Protein AF-A0A2V6GQB6-F1 (afdb_monomer_lite)

Foldseek 3Di:
DVVVVVVVVVVVVVVVVVLVVLLVLLVVLVVVVVVLCLAPPDDDPDPPPDDDYDDDDDDPDPVVVVVSVVVLVVSVVSLVPRDCPPPDPVSVVSSVVSVVVSVVD

Secondary structure (DSSP, 8-state):
-HHHHHHHHHHHHHHHHHHHHHHHHHHHHHHHHHHHHHHHSPP-S-STT------SPPP--HHHHHHHHHHHHHHHHHHHT---TT--HHHHHHHHHHHHHHTT-

Radius of gyration: 19.62 Å; chains: 1; bounding box: 37×39×62 Å

Structure (mmCIF, N/CA/C/O backbone):
data_AF-A0A2V6GQB6-F1
#
_entry.id   AF-A0A2V6GQB6-F1
#
loop_
_atom_site.group_PDB
_atom_site.id
_atom_site.type_symbol
_atom_site.label_atom_id
_atom_site.label_alt_id
_atom_site.label_comp_id
_atom_site.label_asym_id
_atom_site.label_entity_id
_atom_site.label_seq_id
_atom_site.pdbx_PDB_ins_code
_atom_site.Cartn_x
_atom_site.Cartn_y
_atom_site.Cartn_z
_atom_site.occupancy
_atom_site.B_iso_or_equiv
_atom_site.auth_seq_id
_atom_site.auth_comp_id
_atom_site.auth_asym_id
_atom_site.auth_atom_id
_atom_site.pdbx_PDB_model_num
ATOM 1 N N . MET A 1 1 ? -17.476 -19.151 41.483 1.00 58.88 1 MET A N 1
ATOM 2 C CA . MET A 1 1 ? -16.902 -17.791 41.320 1.00 58.88 1 MET A CA 1
ATOM 3 C C . MET A 1 1 ? 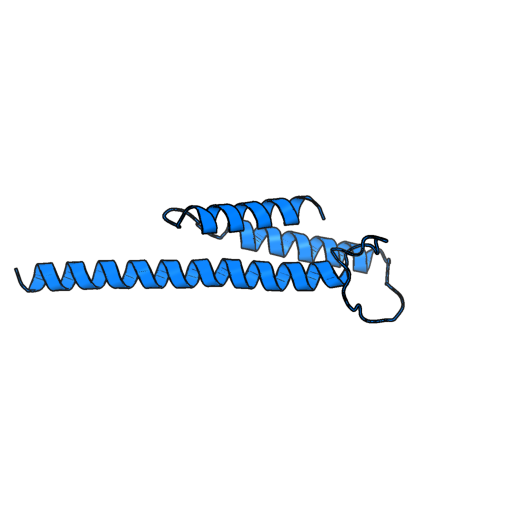-15.459 -17.793 40.813 1.00 58.88 1 MET A C 1
ATOM 5 O O . MET A 1 1 ? -15.219 -17.156 39.802 1.00 58.88 1 MET A O 1
ATOM 9 N N . LYS A 1 2 ? -14.514 -18.529 41.424 1.00 54.00 2 LYS A N 1
ATOM 10 C CA . LYS A 1 2 ? -13.095 -18.541 40.990 1.00 54.00 2 LYS A CA 1
ATOM 11 C C . LYS A 1 2 ? -12.865 -19.067 39.559 1.00 54.00 2 LYS A C 1
ATOM 13 O O . LYS A 1 2 ? -12.108 -18.467 38.811 1.00 54.00 2 LYS A O 1
ATOM 18 N N . VAL A 1 3 ? -13.572 -20.130 39.161 1.00 59.75 3 VAL A N 1
ATOM 19 C CA . VAL A 1 3 ? -13.471 -20.716 37.807 1.00 59.75 3 VAL A CA 1
ATOM 20 C C . VAL A 1 3 ? -14.067 -19.789 36.740 1.00 59.75 3 VAL A C 1
ATOM 22 O O . VAL A 1 3 ? -13.469 -19.601 35.691 1.00 59.75 3 VAL A O 1
ATOM 25 N N . LEU A 1 4 ? -15.198 -19.138 37.039 1.00 60.34 4 LEU A N 1
ATOM 26 C CA . LEU A 1 4 ? -15.828 -18.170 36.132 1.00 60.34 4 LEU A CA 1
ATOM 27 C C . LEU A 1 4 ? -14.934 -16.941 35.896 1.00 60.34 4 LEU A C 1
ATOM 29 O O . LEU A 1 4 ? -14.802 -16.489 34.765 1.00 60.34 4 LEU A O 1
ATOM 33 N N . GLY A 1 5 ? -14.289 -16.432 36.953 1.00 56.75 5 GLY A N 1
ATOM 34 C CA . GLY A 1 5 ? -13.348 -15.313 36.849 1.00 56.75 5 GLY A CA 1
ATOM 35 C C . GLY A 1 5 ? -12.086 -15.662 36.057 1.00 56.75 5 GLY A C 1
ATOM 36 O O . GLY A 1 5 ? -11.634 -14.852 35.256 1.00 56.75 5 GLY A O 1
ATOM 37 N N . ALA A 1 6 ? -11.556 -16.880 36.217 1.00 60.62 6 ALA A N 1
ATOM 38 C CA . ALA A 1 6 ? -10.402 -17.351 35.449 1.00 60.62 6 ALA A CA 1
ATOM 39 C C . ALA A 1 6 ? -10.723 -17.522 33.952 1.00 60.62 6 ALA A C 1
ATOM 41 O O . ALA A 1 6 ? -9.932 -17.114 33.108 1.00 60.62 6 ALA A O 1
ATOM 42 N N . VAL A 1 7 ? -11.900 -18.060 33.616 1.00 63.53 7 VAL A N 1
ATOM 43 C CA . VAL A 1 7 ? -12.352 -18.201 32.219 1.00 63.53 7 VAL A CA 1
ATOM 44 C C . VAL A 1 7 ? -12.567 -16.833 31.565 1.00 63.53 7 VAL A C 1
ATOM 46 O O . VAL A 1 7 ? -12.126 -16.621 30.439 1.00 63.53 7 VAL A O 1
ATOM 49 N N . LEU A 1 8 ? -13.172 -15.879 32.280 1.00 65.31 8 LEU A N 1
ATOM 50 C CA . LEU A 1 8 ? -13.374 -14.520 31.771 1.00 65.31 8 LEU A CA 1
ATOM 51 C C . LEU A 1 8 ? -12.037 -13.800 31.508 1.00 65.31 8 LEU A C 1
ATOM 53 O O . LEU A 1 8 ? -11.896 -13.121 30.496 1.00 65.31 8 LEU A O 1
ATOM 57 N N . PHE A 1 9 ? -11.037 -13.994 32.373 1.00 65.94 9 PHE A N 1
ATOM 58 C CA . PHE A 1 9 ? -9.708 -13.393 32.222 1.00 65.94 9 PHE A CA 1
ATOM 59 C C . PHE A 1 9 ? -8.936 -13.953 31.013 1.00 65.94 9 PHE A C 1
ATOM 61 O O . PHE A 1 9 ? -8.298 -13.199 30.281 1.00 65.94 9 PHE A O 1
ATOM 68 N N . VAL A 1 10 ? -9.041 -15.262 30.753 1.00 65.94 10 VAL A N 1
ATOM 69 C CA . VAL A 1 10 ? -8.412 -15.912 29.586 1.00 65.94 10 VAL A CA 1
ATOM 70 C C . VAL A 1 10 ? -9.023 -15.423 28.267 1.00 65.94 10 VAL A C 1
ATOM 72 O O . VAL A 1 10 ? -8.293 -15.203 27.302 1.00 65.94 10 VAL A O 1
ATOM 75 N N . ILE A 1 11 ? -10.341 -15.200 28.222 1.00 68.62 11 ILE A N 1
ATOM 76 C CA . ILE A 1 11 ? -11.031 -14.706 27.018 1.00 68.62 11 ILE A CA 1
ATOM 77 C C . ILE A 1 11 ? -10.596 -13.273 26.673 1.00 68.62 11 ILE A C 1
ATOM 79 O O . ILE A 1 11 ? -10.350 -12.975 25.505 1.00 68.62 11 ILE A O 1
ATOM 83 N N . VAL A 1 12 ? -10.452 -12.397 27.674 1.00 65.25 12 VAL A N 1
ATOM 84 C CA . VAL A 1 12 ? -10.008 -11.008 27.460 1.00 65.25 12 VAL A CA 1
ATOM 85 C C . VAL A 1 12 ? -8.561 -10.959 26.958 1.00 65.25 1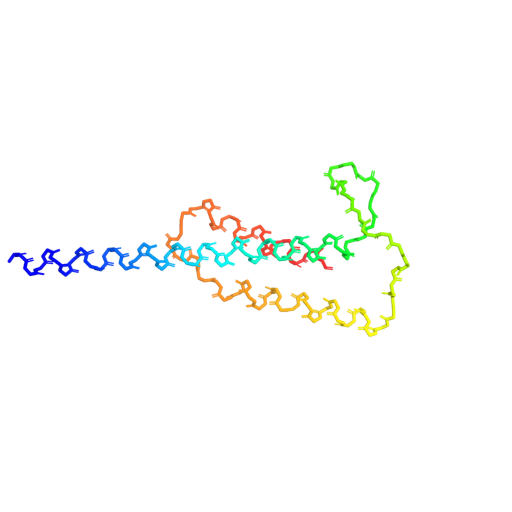2 VAL A C 1
ATOM 87 O O . VAL A 1 12 ? -8.288 -10.291 2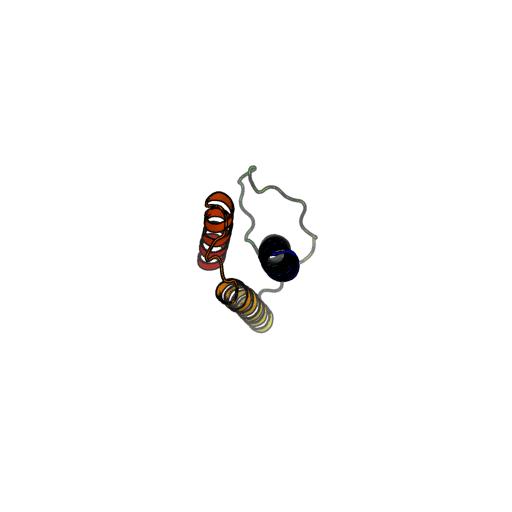5.964 1.00 65.25 12 VAL A O 1
ATOM 90 N N . ALA A 1 13 ? -7.651 -11.726 27.567 1.00 58.75 13 ALA A N 1
ATOM 91 C CA . ALA A 1 13 ? -6.248 -11.765 27.148 1.00 58.75 13 ALA A CA 1
ATOM 92 C C . ALA A 1 13 ? -6.071 -12.277 25.703 1.00 58.75 13 ALA A C 1
ATOM 94 O O . ALA A 1 13 ? -5.270 -11.735 24.942 1.00 58.75 13 ALA A O 1
ATOM 95 N N . ALA A 1 14 ? -6.853 -13.281 25.288 1.00 60.69 14 ALA A N 1
ATOM 96 C CA . ALA A 1 14 ? -6.826 -13.779 23.913 1.00 60.69 14 ALA A CA 1
ATOM 97 C C . ALA A 1 14 ? -7.304 -12.721 22.896 1.00 60.69 14 ALA A C 1
ATOM 99 O O . ALA A 1 14 ? -6.720 -12.589 21.818 1.00 60.69 14 ALA A O 1
ATOM 100 N N . GLY A 1 15 ? -8.319 -11.925 23.250 1.00 62.94 15 GLY A N 1
ATOM 101 C CA . GLY A 1 15 ? -8.839 -10.847 22.403 1.00 62.94 15 GLY A CA 1
ATOM 102 C C . GLY A 1 15 ? -7.831 -9.725 22.126 1.00 62.94 15 GLY A C 1
ATOM 103 O O . GLY A 1 15 ? -7.806 -9.191 21.014 1.00 62.94 15 GLY A O 1
ATOM 104 N N . GLU A 1 16 ? -6.965 -9.401 23.091 1.00 64.25 16 GLU A N 1
ATOM 105 C CA . GLU A 1 16 ? -5.915 -8.388 22.906 1.00 64.25 16 GLU A CA 1
ATOM 106 C C . GLU A 1 16 ? -4.773 -8.885 22.009 1.00 64.25 16 GLU A C 1
ATOM 108 O O . GLU A 1 16 ? -4.293 -8.145 21.150 1.00 64.25 16 GLU A O 1
ATOM 113 N N . THR A 1 17 ? -4.380 -10.159 22.132 1.00 68.50 17 THR A N 1
ATOM 114 C CA . THR A 1 17 ? -3.323 -10.743 21.281 1.00 68.50 17 THR A CA 1
ATOM 115 C C . THR A 1 17 ? -3.717 -10.809 19.803 1.00 68.50 17 THR A C 1
ATOM 117 O O . THR A 1 17 ? -2.902 -10.510 18.931 1.00 68.50 17 THR A O 1
ATOM 120 N N . LEU A 1 18 ? -4.984 -11.126 19.509 1.00 65.38 18 LEU A N 1
ATOM 121 C CA . LEU A 1 18 ? -5.518 -11.130 18.144 1.00 65.38 18 LEU A CA 1
ATOM 122 C C . LEU A 1 18 ? -5.542 -9.722 17.537 1.00 65.38 18 LEU A C 1
ATOM 124 O O . LEU A 1 18 ? -5.171 -9.558 16.375 1.00 65.38 18 LEU A O 1
ATOM 128 N N . HIS A 1 19 ? -5.923 -8.709 18.322 1.00 64.12 19 HIS A N 1
ATOM 129 C CA . HIS A 1 19 ? -5.877 -7.311 17.886 1.00 64.12 19 HIS A CA 1
ATOM 130 C C . HIS A 1 19 ? -4.452 -6.867 17.557 1.00 64.12 19 HIS A C 1
ATOM 132 O O . HIS A 1 19 ? -4.221 -6.334 16.472 1.00 64.12 19 HIS A O 1
ATOM 138 N N . ALA A 1 20 ? -3.494 -7.130 18.450 1.00 64.12 20 ALA A N 1
ATOM 139 C CA . ALA A 1 20 ? -2.095 -6.773 18.236 1.00 64.12 20 ALA A CA 1
ATOM 140 C C . ALA A 1 20 ? -1.542 -7.396 16.940 1.00 64.12 20 ALA A C 1
ATOM 142 O O . ALA A 1 20 ? -0.981 -6.688 16.101 1.00 64.12 20 ALA A O 1
ATOM 143 N N . GLN A 1 21 ? -1.801 -8.687 16.715 1.00 70.94 21 GLN A N 1
ATOM 144 C CA . GLN A 1 21 ? -1.329 -9.410 15.533 1.00 70.94 21 GLN A CA 1
ATOM 145 C C . GLN A 1 21 ? -1.952 -8.900 14.222 1.00 70.94 21 GLN A C 1
ATOM 147 O O . GLN A 1 21 ? -1.283 -8.841 13.189 1.00 70.94 21 GLN A O 1
ATOM 152 N N . GLN A 1 22 ? -3.227 -8.499 14.234 1.00 69.75 22 GLN A N 1
ATOM 153 C CA . GLN A 1 22 ? -3.854 -7.920 13.043 1.00 69.75 22 GLN A CA 1
ATOM 154 C C . GLN A 1 22 ? -3.387 -6.476 12.795 1.00 69.75 22 GLN A C 1
ATOM 156 O O . GLN A 1 22 ? -3.185 -6.099 11.640 1.00 69.75 22 GLN A O 1
ATOM 161 N N . THR A 1 23 ? -3.122 -5.682 13.836 1.00 74.00 23 THR A N 1
ATOM 162 C CA . THR A 1 23 ? -2.519 -4.349 13.656 1.00 74.00 23 THR A CA 1
ATOM 163 C C . THR A 1 23 ? -1.091 -4.426 13.110 1.00 74.00 23 THR A C 1
ATOM 165 O O . THR A 1 23 ? -0.753 -3.672 12.198 1.00 74.00 23 THR A O 1
ATOM 168 N N . GLU A 1 24 ? -0.295 -5.403 13.554 1.00 78.50 24 GLU A N 1
ATOM 169 C CA . GLU A 1 24 ? 1.035 -5.686 12.998 1.00 78.50 24 GLU A CA 1
ATOM 170 C C . GLU A 1 24 ? 0.951 -6.076 11.512 1.00 78.50 24 GLU A C 1
ATOM 172 O O . GLU A 1 24 ? 1.800 -5.691 10.704 1.00 78.50 24 GLU A O 1
ATOM 177 N N . SER A 1 25 ? -0.122 -6.770 11.114 1.00 87.94 25 SER A N 1
ATOM 178 C CA . SER A 1 25 ? -0.354 -7.132 9.714 1.00 87.94 25 SER A CA 1
ATOM 179 C C . SER A 1 25 ? -0.583 -5.914 8.805 1.00 87.94 25 SER A C 1
ATOM 181 O O . SER A 1 25 ? -0.059 -5.895 7.685 1.00 87.94 25 SER A O 1
ATOM 183 N N . LEU A 1 26 ? -1.295 -4.881 9.283 1.00 95.00 26 LEU A N 1
ATOM 184 C CA . LEU A 1 26 ? -1.481 -3.632 8.538 1.00 95.00 26 LEU A CA 1
ATOM 185 C C . LEU A 1 26 ? -0.178 -2.837 8.464 1.00 95.00 26 LEU A C 1
ATOM 187 O O . LEU A 1 26 ? 0.188 -2.391 7.378 1.00 95.00 26 LEU A O 1
ATOM 191 N N . ASP A 1 27 ? 0.530 -2.689 9.583 1.00 94.44 27 ASP A N 1
ATOM 192 C CA . ASP A 1 27 ? 1.766 -1.904 9.640 1.00 94.44 27 ASP A CA 1
ATOM 193 C C . ASP A 1 27 ? 2.843 -2.519 8.727 1.00 94.44 27 ASP A C 1
ATOM 195 O O . ASP A 1 27 ? 3.487 -1.813 7.942 1.00 94.44 27 ASP A O 1
ATOM 199 N N . LYS A 1 28 ? 2.964 -3.855 8.718 1.00 95.81 28 LYS A N 1
ATOM 200 C CA . LYS A 1 28 ? 3.840 -4.562 7.776 1.00 95.81 28 LYS A CA 1
ATOM 201 C C . LYS A 1 28 ? 3.406 -4.353 6.323 1.00 95.81 28 LYS A C 1
ATOM 203 O O . LYS A 1 28 ? 4.246 -4.086 5.466 1.00 95.81 28 LYS A O 1
ATOM 208 N N . LEU A 1 29 ? 2.113 -4.492 6.021 1.00 97.19 29 LEU A N 1
ATOM 209 C CA . LEU A 1 29 ? 1.594 -4.284 4.667 1.00 97.19 29 LEU A CA 1
ATOM 210 C C . LEU A 1 29 ? 1.859 -2.856 4.173 1.00 97.19 29 LEU A C 1
ATOM 212 O O . LEU A 1 29 ? 2.301 -2.685 3.039 1.00 97.19 29 LEU A O 1
ATOM 216 N N . ALA A 1 30 ? 1.648 -1.853 5.023 1.00 97.06 30 ALA A N 1
ATOM 217 C CA . ALA A 1 30 ? 1.952 -0.464 4.718 1.00 97.06 30 ALA A CA 1
ATOM 218 C C . ALA A 1 30 ? 3.448 -0.271 4.423 1.00 97.06 30 ALA A C 1
ATOM 220 O O . ALA A 1 30 ? 3.795 0.314 3.397 1.00 97.06 30 ALA A O 1
ATOM 221 N N . GLY A 1 31 ? 4.336 -0.802 5.269 1.00 95.94 31 GLY A N 1
ATOM 222 C CA . GLY A 1 31 ? 5.787 -0.714 5.070 1.00 95.94 31 GLY A CA 1
ATOM 223 C C . GLY A 1 31 ? 6.259 -1.369 3.767 1.00 95.94 31 GLY A C 1
ATOM 224 O O . GLY A 1 31 ? 7.021 -0.766 3.002 1.00 95.94 31 GLY A O 1
ATOM 225 N N . ASP A 1 32 ? 5.759 -2.573 3.476 1.00 96.75 32 ASP A N 1
ATOM 226 C CA . ASP A 1 32 ? 6.042 -3.282 2.226 1.00 96.75 32 ASP A CA 1
ATOM 227 C C . ASP A 1 32 ? 5.542 -2.464 1.011 1.00 96.75 32 ASP A C 1
ATOM 229 O O . ASP A 1 32 ? 6.278 -2.273 0.040 1.00 96.75 32 ASP A O 1
ATOM 233 N N . PHE A 1 33 ? 4.312 -1.933 1.076 1.00 96.25 33 PHE A N 1
ATOM 234 C CA . PHE A 1 33 ? 3.703 -1.143 0.002 1.00 96.25 33 PHE A CA 1
ATOM 235 C C . PHE A 1 33 ? 4.461 0.157 -0.271 1.00 96.25 33 PHE A C 1
ATOM 237 O O . PHE A 1 33 ? 4.734 0.474 -1.427 1.00 96.25 33 PHE A O 1
ATOM 244 N N . TRP A 1 34 ? 4.833 0.918 0.761 1.00 92.31 34 TRP A N 1
ATOM 245 C CA . TRP A 1 34 ? 5.563 2.174 0.571 1.00 92.31 34 TRP A CA 1
ATOM 246 C C . TRP A 1 34 ? 6.975 1.939 0.031 1.00 92.31 34 TRP A C 1
ATOM 248 O O . TRP A 1 34 ? 7.430 2.691 -0.832 1.00 92.31 34 TRP A O 1
ATOM 258 N N . THR A 1 35 ? 7.627 0.850 0.447 1.00 91.62 35 THR A N 1
ATOM 259 C CA . THR A 1 35 ? 8.918 0.414 -0.109 1.00 91.62 35 THR A CA 1
ATOM 260 C C . THR A 1 35 ? 8.793 0.044 -1.589 1.00 91.62 35 THR A C 1
ATOM 262 O O . THR A 1 35 ? 9.618 0.438 -2.417 1.00 91.62 35 THR A O 1
ATOM 265 N N . TRP A 1 36 ? 7.737 -0.686 -1.948 1.00 92.62 36 TRP A N 1
ATOM 266 C CA . TRP A 1 36 ? 7.420 -1.016 -3.335 1.00 92.62 36 TRP A CA 1
ATOM 267 C C . TRP A 1 36 ? 7.117 0.244 -4.162 1.00 92.62 36 TRP A C 1
ATOM 269 O O . TRP A 1 36 ? 7.711 0.463 -5.221 1.00 92.62 36 TRP A O 1
ATOM 279 N N . ARG A 1 37 ? 6.271 1.140 -3.645 1.00 90.31 37 ARG A N 1
ATOM 280 C CA . ARG A 1 37 ? 5.882 2.388 -4.313 1.00 90.31 37 ARG A CA 1
ATOM 281 C C . ARG A 1 37 ? 7.081 3.303 -4.536 1.00 90.31 37 ARG A C 1
ATOM 283 O O . ARG A 1 37 ? 7.192 3.889 -5.608 1.00 90.31 37 ARG A O 1
ATOM 290 N N . ALA A 1 38 ? 8.007 3.391 -3.586 1.00 87.12 38 ALA A N 1
ATOM 291 C CA . ALA A 1 38 ? 9.248 4.152 -3.725 1.00 87.12 38 ALA A CA 1
ATOM 292 C C . ALA A 1 38 ? 10.086 3.732 -4.945 1.00 87.12 38 ALA A C 1
ATOM 294 O O . ALA A 1 38 ? 10.701 4.569 -5.611 1.00 87.12 38 ALA A O 1
ATOM 295 N N . ARG A 1 39 ? 10.079 2.435 -5.278 1.00 85.69 39 ARG A N 1
ATOM 296 C CA . ARG A 1 39 ? 10.800 1.891 -6.435 1.00 85.69 39 ARG A CA 1
ATOM 297 C C . ARG A 1 39 ? 10.142 2.267 -7.762 1.00 85.69 39 ARG A C 1
ATOM 299 O O . ARG A 1 39 ? 10.844 2.558 -8.729 1.00 85.69 39 ARG A O 1
ATOM 306 N N . TYR A 1 40 ? 8.811 2.256 -7.819 1.00 84.44 40 TYR A N 1
ATOM 307 C CA . TYR A 1 40 ? 8.071 2.327 -9.085 1.00 84.44 40 TYR A CA 1
ATOM 308 C C . TYR A 1 40 ? 7.352 3.653 -9.347 1.00 84.44 40 TYR A C 1
ATOM 310 O O . TYR A 1 40 ? 7.031 3.946 -10.503 1.00 84.44 40 TYR A O 1
ATOM 318 N N . ALA A 1 41 ? 7.136 4.485 -8.326 1.00 83.62 41 ALA A N 1
ATOM 319 C CA . ALA A 1 41 ? 6.477 5.775 -8.484 1.00 83.62 41 ALA A CA 1
ATOM 320 C C . ALA A 1 41 ? 7.223 6.643 -9.513 1.00 83.62 41 ALA A C 1
ATOM 322 O O . ALA A 1 41 ? 8.458 6.711 -9.461 1.00 83.62 41 ALA A O 1
ATOM 323 N N . PRO A 1 42 ? 6.510 7.316 -10.434 1.00 78.62 42 PRO A N 1
ATOM 324 C CA . PRO A 1 42 ? 7.105 8.305 -11.323 1.00 78.62 42 PRO A CA 1
ATOM 325 C C . PRO A 1 42 ? 7.894 9.366 -10.551 1.00 78.62 42 PRO A C 1
ATOM 327 O O . PRO A 1 42 ? 7.574 9.684 -9.403 1.00 78.62 42 PRO A O 1
ATOM 330 N N . PHE A 1 43 ? 8.925 9.916 -11.190 1.00 76.38 43 PHE A N 1
ATOM 331 C CA . PHE A 1 43 ? 9.596 11.098 -10.667 1.00 76.38 43 PHE A CA 1
ATOM 332 C C . PHE A 1 43 ? 8.627 12.280 -10.746 1.00 76.38 43 PHE A C 1
ATOM 334 O O . PHE A 1 43 ? 8.001 12.496 -11.784 1.00 76.38 43 PHE A O 1
ATOM 341 N N . ASN A 1 44 ? 8.503 13.031 -9.657 1.00 76.56 44 ASN A N 1
ATOM 342 C CA . ASN A 1 44 ? 7.827 14.320 -9.635 1.00 76.56 44 ASN A CA 1
ATOM 343 C C . ASN A 1 44 ? 8.824 15.393 -9.168 1.00 76.56 44 ASN A C 1
ATOM 345 O O . ASN A 1 44 ? 9.849 15.079 -8.568 1.00 76.56 44 ASN A O 1
ATOM 349 N N . GLY A 1 45 ? 8.553 16.650 -9.516 1.00 79.38 45 GLY A N 1
ATOM 350 C CA . GLY A 1 45 ? 9.361 17.797 -9.085 1.00 79.38 45 GLY A CA 1
ATOM 351 C C . GLY A 1 45 ? 8.941 18.361 -7.727 1.00 79.38 45 GLY A C 1
ATOM 352 O O . GLY A 1 45 ? 9.365 19.457 -7.387 1.00 79.38 45 GLY A O 1
ATOM 353 N N . ASP A 1 46 ? 8.064 17.658 -7.007 1.00 82.62 46 ASP A N 1
ATOM 354 C CA . ASP A 1 46 ? 7.625 18.043 -5.670 1.00 82.62 46 ASP A CA 1
ATOM 355 C C . ASP A 1 46 ? 8.698 17.641 -4.651 1.00 82.62 46 ASP A C 1
ATOM 357 O O . ASP A 1 46 ? 9.290 16.561 -4.731 1.00 82.62 46 ASP A O 1
ATOM 361 N N . ASP A 1 47 ? 8.936 18.514 -3.684 1.00 77.62 47 ASP A N 1
ATOM 362 C CA . ASP A 1 47 ? 9.920 18.314 -2.629 1.00 77.62 47 ASP A CA 1
ATOM 363 C C . ASP A 1 47 ? 9.349 17.493 -1.465 1.00 77.62 47 ASP A C 1
ATOM 365 O O . ASP A 1 47 ? 10.111 16.854 -0.740 1.00 77.62 47 ASP A O 1
ATOM 369 N N . VAL A 1 48 ? 8.020 17.451 -1.306 1.00 79.62 48 VAL A N 1
ATOM 370 C CA . VAL A 1 48 ? 7.349 16.715 -0.223 1.00 79.62 48 VAL A CA 1
ATOM 371 C C . VAL A 1 48 ? 7.634 15.202 -0.264 1.00 79.62 48 VAL A C 1
ATOM 373 O O . VAL A 1 48 ? 7.961 14.641 0.781 1.00 79.62 48 VAL A O 1
ATOM 376 N N . PRO A 1 49 ? 7.573 14.505 -1.416 1.00 78.31 49 PRO A N 1
ATOM 377 C CA . PRO A 1 49 ? 7.902 13.082 -1.505 1.00 78.31 49 PRO A CA 1
ATOM 378 C C . PRO A 1 49 ? 9.371 12.821 -1.886 1.00 78.31 49 PRO A C 1
ATOM 380 O O . PRO A 1 49 ? 9.687 11.736 -2.390 1.00 78.31 49 PRO A O 1
ATOM 383 N N . ARG A 1 50 ? 10.276 13.799 -1.718 1.00 79.94 50 ARG A N 1
ATOM 384 C CA . ARG A 1 50 ? 11.683 13.638 -2.106 1.00 79.94 50 ARG A CA 1
ATOM 385 C C . ARG A 1 50 ? 12.329 12.525 -1.277 1.00 79.94 50 ARG A C 1
ATOM 387 O O . ARG A 1 50 ? 12.343 12.561 -0.052 1.00 79.94 50 ARG A O 1
ATOM 394 N N . MET A 1 51 ? 12.899 11.544 -1.968 1.00 82.44 51 MET A N 1
ATOM 395 C CA . MET A 1 51 ? 13.612 10.423 -1.362 1.00 82.44 51 MET A CA 1
ATOM 396 C C . MET A 1 51 ? 14.775 9.980 -2.243 1.00 82.44 51 MET A C 1
ATOM 398 O O . MET A 1 51 ? 14.717 10.129 -3.468 1.00 82.44 51 MET A O 1
ATOM 402 N N . GLU A 1 52 ? 15.810 9.405 -1.632 1.00 80.25 52 GLU A N 1
ATOM 403 C CA . GLU A 1 52 ? 16.882 8.753 -2.381 1.00 80.25 52 GLU A CA 1
ATOM 404 C C . GLU A 1 52 ? 16.326 7.558 -3.154 1.00 80.25 52 GLU A C 1
ATOM 406 O O . GLU A 1 52 ? 15.572 6.736 -2.626 1.00 80.25 52 GLU A O 1
ATOM 411 N N . ARG A 1 53 ? 16.684 7.471 -4.435 1.00 75.69 53 ARG A N 1
ATOM 412 C CA . ARG A 1 53 ? 16.264 6.384 -5.317 1.00 75.69 53 ARG A CA 1
ATOM 413 C C . ARG A 1 53 ? 17.499 5.690 -5.875 1.00 75.69 53 ARG A C 1
ATOM 415 O O . ARG A 1 53 ? 18.458 6.378 -6.228 1.00 75.69 53 ARG A O 1
ATOM 422 N N . PRO A 1 54 ? 17.486 4.350 -5.980 1.00 73.56 54 PRO A N 1
ATOM 423 C CA . PRO A 1 54 ? 18.579 3.636 -6.616 1.00 73.56 54 PRO A CA 1
ATOM 424 C C . PRO A 1 54 ? 18.741 4.136 -8.056 1.00 73.56 54 PRO A C 1
ATOM 426 O O . PRO A 1 54 ? 17.759 4.293 -8.785 1.00 73.56 54 PRO A O 1
ATOM 429 N N . GLY A 1 55 ? 19.984 4.422 -8.442 1.00 76.56 55 GLY A N 1
ATOM 430 C CA . GLY A 1 55 ? 20.315 4.822 -9.807 1.00 76.56 55 GLY A CA 1
ATOM 431 C C . GLY A 1 55 ? 20.124 3.683 -10.815 1.00 76.56 55 GLY A C 1
ATOM 432 O O . GLY A 1 55 ? 19.801 2.551 -10.461 1.00 76.56 55 GLY A O 1
ATOM 433 N N . GLY A 1 56 ? 20.371 3.983 -12.090 1.00 83.31 56 GLY A N 1
ATOM 434 C CA . GLY A 1 56 ? 20.279 3.020 -13.190 1.00 83.31 56 GLY A CA 1
ATOM 435 C C . GLY A 1 56 ? 19.083 3.254 -14.111 1.00 83.31 56 GLY A C 1
ATOM 436 O O . GLY A 1 56 ? 18.278 4.166 -13.909 1.00 83.31 56 GLY A O 1
ATOM 437 N N . MET A 1 57 ? 18.992 2.441 -15.168 1.00 83.25 57 MET A N 1
ATOM 438 C CA . MET A 1 57 ? 17.920 2.568 -16.150 1.00 83.25 57 MET A CA 1
ATOM 439 C C . MET A 1 57 ? 16.687 1.770 -15.734 1.00 83.25 57 MET A C 1
ATOM 441 O O . MET A 1 57 ? 16.7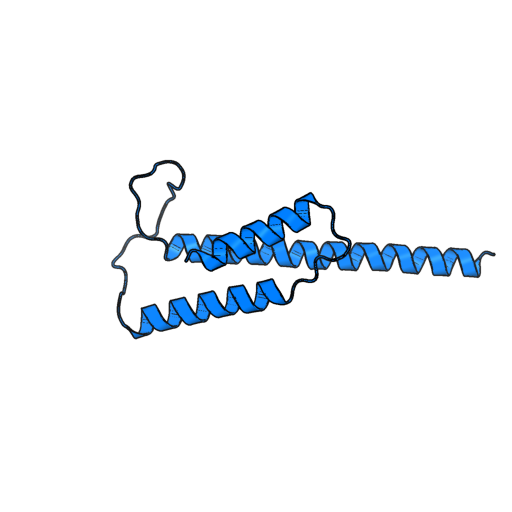71 0.577 -15.449 1.00 83.25 57 MET A O 1
ATOM 445 N N . ARG A 1 58 ? 15.524 2.426 -15.733 1.00 83.88 58 ARG A N 1
ATOM 446 C CA . ARG A 1 58 ? 14.245 1.758 -15.495 1.00 83.88 58 ARG A CA 1
ATOM 447 C C . ARG A 1 58 ? 13.846 0.917 -16.706 1.00 83.88 58 ARG A C 1
ATOM 449 O O . ARG A 1 58 ? 13.796 1.422 -17.825 1.00 83.88 58 ARG A O 1
ATOM 456 N N . ASP A 1 59 ? 13.536 -0.348 -16.453 1.00 87.56 59 ASP A N 1
ATOM 457 C CA . ASP A 1 59 ? 13.029 -1.281 -17.454 1.00 87.56 59 ASP A CA 1
ATOM 458 C C . ASP A 1 59 ? 11.507 -1.123 -17.599 1.00 87.56 59 ASP A C 1
ATOM 460 O O . ASP A 1 59 ? 10.745 -1.343 -16.655 1.00 87.56 59 ASP A O 1
ATOM 464 N N . TRP A 1 60 ? 11.087 -0.710 -18.794 1.00 88.25 60 TRP A N 1
ATOM 465 C CA . 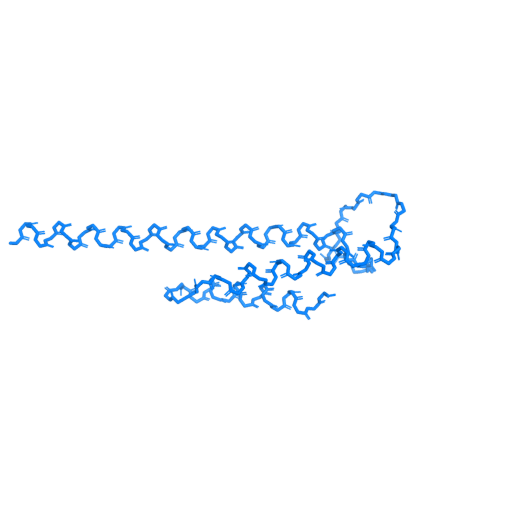TRP A 1 60 ? 9.691 -0.496 -19.185 1.00 88.25 60 TRP A CA 1
ATOM 466 C C . TRP A 1 60 ? 9.173 -1.575 -20.140 1.00 88.25 60 TRP A C 1
ATOM 468 O O . TRP A 1 60 ? 8.169 -1.377 -20.826 1.00 88.25 60 TRP A O 1
ATOM 478 N N . SER A 1 61 ? 9.859 -2.714 -20.227 1.00 94.75 61 SER A N 1
ATOM 479 C CA . SER A 1 61 ? 9.371 -3.854 -20.992 1.00 94.75 61 SER A CA 1
ATOM 480 C C . SER A 1 61 ? 7.997 -4.299 -20.489 1.00 94.75 61 SER A C 1
ATOM 482 O O . SER A 1 61 ? 7.651 -4.163 -19.311 1.00 94.75 61 SER A O 1
ATOM 484 N N . ARG A 1 62 ? 7.207 -4.889 -21.392 1.00 96.19 62 ARG A N 1
ATOM 485 C CA . ARG A 1 62 ? 5.890 -5.447 -21.060 1.00 96.19 62 ARG A CA 1
ATOM 486 C C . ARG A 1 62 ? 5.963 -6.400 -19.865 1.00 96.19 62 ARG A C 1
ATOM 488 O O . ARG A 1 62 ? 5.159 -6.276 -18.953 1.00 96.19 62 ARG A O 1
ATOM 495 N N . ALA A 1 63 ? 6.973 -7.271 -19.839 1.00 96.44 63 ALA A N 1
ATOM 496 C CA . ALA A 1 63 ? 7.183 -8.218 -18.749 1.00 96.44 63 ALA A CA 1
ATOM 497 C C . ALA A 1 63 ? 7.353 -7.522 -17.388 1.00 96.44 63 ALA A C 1
ATOM 499 O O . ALA A 1 63 ? 6.761 -7.952 -16.402 1.00 96.44 63 ALA A O 1
ATOM 500 N N . LYS A 1 64 ? 8.114 -6.420 -17.316 1.00 93.19 64 LYS A N 1
ATOM 501 C CA . LYS A 1 64 ? 8.243 -5.655 -16.067 1.00 93.19 64 LYS A CA 1
ATOM 502 C C . LYS A 1 64 ? 6.956 -4.954 -15.668 1.00 93.19 64 LYS A C 1
ATOM 504 O O . LYS A 1 64 ? 6.594 -4.996 -14.498 1.00 93.19 64 LYS A O 1
ATOM 509 N N . ILE A 1 65 ? 6.242 -4.366 -16.624 1.00 92.62 65 ILE A N 1
ATOM 510 C CA . ILE A 1 65 ? 4.946 -3.733 -16.353 1.00 92.62 65 ILE A CA 1
ATOM 511 C C . ILE A 1 65 ? 3.943 -4.759 -15.808 1.00 92.62 65 ILE A C 1
ATOM 513 O O . ILE A 1 65 ? 3.252 -4.479 -14.829 1.00 92.62 65 ILE A O 1
ATOM 517 N N . ASP A 1 66 ? 3.883 -5.949 -16.404 1.00 96.06 66 ASP A N 1
ATOM 518 C CA . ASP A 1 66 ? 2.983 -7.014 -15.960 1.00 96.06 66 ASP A CA 1
ATOM 519 C C . ASP A 1 66 ? 3.366 -7.532 -14.564 1.00 96.06 66 ASP A C 1
ATOM 521 O O . ASP A 1 66 ? 2.484 -7.727 -13.726 1.00 96.06 66 ASP A O 1
ATOM 525 N N . ASN A 1 67 ? 4.663 -7.631 -14.254 1.00 94.75 67 ASN A N 1
ATOM 526 C CA . ASN A 1 67 ? 5.119 -7.939 -12.897 1.00 94.75 67 ASN A CA 1
ATOM 527 C C . ASN A 1 67 ? 4.668 -6.877 -11.885 1.00 94.75 67 ASN A C 1
ATOM 529 O O . ASN A 1 67 ? 4.141 -7.238 -10.838 1.00 94.75 67 ASN A O 1
ATOM 533 N N . HIS A 1 68 ? 4.799 -5.581 -12.195 1.00 92.19 68 HIS A N 1
ATOM 534 C CA . HIS A 1 68 ? 4.358 -4.522 -11.275 1.00 92.19 68 HIS A CA 1
ATOM 535 C C . HIS A 1 68 ? 2.850 -4.605 -10.995 1.00 92.19 68 HIS A C 1
ATOM 537 O O . HIS A 1 68 ? 2.421 -4.408 -9.861 1.00 92.19 68 HIS A O 1
ATOM 543 N N . ARG A 1 69 ? 2.038 -4.927 -12.011 1.00 94.38 69 ARG A N 1
ATOM 544 C CA . ARG A 1 69 ? 0.588 -5.130 -11.842 1.00 94.38 69 ARG A CA 1
ATOM 545 C C . ARG A 1 69 ? 0.281 -6.336 -10.962 1.00 94.38 69 ARG A C 1
ATOM 547 O O . ARG A 1 69 ? -0.616 -6.261 -10.128 1.00 94.38 69 ARG A O 1
ATOM 554 N N . SER A 1 70 ? 1.025 -7.429 -11.133 1.00 96.81 70 SER A N 1
ATOM 555 C CA . SER A 1 70 ? 0.886 -8.616 -10.288 1.00 96.81 70 SER A CA 1
ATOM 556 C C . SER A 1 70 ? 1.251 -8.320 -8.831 1.00 96.81 70 SER A C 1
ATOM 558 O O . SER A 1 70 ? 0.527 -8.734 -7.930 1.00 96.81 70 SER A O 1
ATOM 560 N N . GLU A 1 71 ? 2.339 -7.584 -8.595 1.00 96.56 71 GLU A N 1
ATOM 561 C CA . GLU A 1 71 ? 2.751 -7.147 -7.254 1.00 96.56 71 GLU A CA 1
ATOM 562 C C . GLU A 1 71 ? 1.675 -6.248 -6.612 1.00 96.56 71 GLU A C 1
ATOM 564 O O . GLU A 1 71 ? 1.299 -6.460 -5.460 1.00 96.56 71 GLU A O 1
ATOM 569 N N . LEU A 1 72 ? 1.109 -5.292 -7.363 1.00 96.31 72 LEU A N 1
ATOM 570 C CA . LEU A 1 72 ? 0.015 -4.437 -6.882 1.00 96.31 72 LEU A CA 1
ATOM 571 C C . LEU A 1 72 ? -1.230 -5.252 -6.491 1.00 96.31 72 LEU A C 1
ATOM 573 O O . LEU A 1 72 ? -1.792 -5.041 -5.415 1.00 96.31 72 LEU A O 1
ATOM 577 N N . ALA A 1 73 ? -1.624 -6.224 -7.317 1.00 97.56 73 ALA A N 1
ATOM 578 C CA . ALA A 1 73 ? -2.754 -7.107 -7.027 1.00 97.56 73 ALA A CA 1
ATOM 579 C C . ALA A 1 73 ? -2.536 -7.951 -5.755 1.00 97.56 73 ALA A C 1
ATOM 581 O O . ALA A 1 73 ? -3.485 -8.234 -5.016 1.00 97.56 73 ALA A O 1
ATOM 582 N N . GLU A 1 74 ? -1.291 -8.334 -5.456 1.00 97.88 74 GLU A N 1
ATOM 583 C CA . GLU A 1 74 ? -0.951 -9.018 -4.207 1.00 97.88 74 GLU A CA 1
ATOM 584 C C . GLU A 1 74 ? -1.187 -8.116 -2.987 1.00 97.88 74 GLU A C 1
ATOM 586 O O . GLU A 1 74 ? -1.791 -8.558 -2.003 1.00 97.88 74 GLU A O 1
ATOM 591 N N . PHE A 1 75 ? -0.777 -6.844 -3.052 1.00 98.00 75 PHE A N 1
ATOM 592 C CA . PHE A 1 75 ? -1.044 -5.885 -1.977 1.00 98.00 75 PHE A CA 1
ATOM 593 C C . PHE A 1 75 ? -2.540 -5.694 -1.738 1.00 98.00 75 PHE A C 1
ATOM 595 O O . PHE A 1 75 ? -2.981 -5.736 -0.589 1.00 98.00 75 PHE A O 1
ATOM 602 N N . GLU A 1 76 ? -3.335 -5.551 -2.801 1.00 97.88 76 GLU A N 1
ATOM 603 C CA . GLU A 1 76 ? -4.793 -5.453 -2.681 1.00 97.88 76 GLU A CA 1
ATOM 604 C C . GLU A 1 76 ? -5.402 -6.703 -2.035 1.00 97.88 76 GLU A C 1
ATOM 606 O O . GLU A 1 76 ? -6.258 -6.598 -1.154 1.00 97.88 76 GLU A O 1
ATOM 611 N N . SER A 1 77 ? -4.941 -7.892 -2.433 1.00 97.81 77 SER A N 1
ATOM 612 C CA . SER A 1 77 ? -5.390 -9.166 -1.864 1.00 97.81 77 SER A CA 1
ATOM 613 C C . SER A 1 77 ? -5.073 -9.271 -0.373 1.00 97.81 77 SER A C 1
ATOM 615 O O . SER A 1 77 ? -5.922 -9.690 0.415 1.00 97.81 77 SER A O 1
ATOM 617 N N . ARG A 1 78 ? -3.866 -8.865 0.039 1.00 97.00 78 ARG A N 1
ATOM 618 C CA . ARG A 1 78 ? -3.466 -8.833 1.452 1.00 97.00 78 ARG A CA 1
ATOM 619 C C . ARG A 1 78 ? -4.288 -7.814 2.244 1.00 97.00 78 ARG A C 1
ATOM 621 O O . ARG A 1 78 ? -4.780 -8.159 3.312 1.00 97.00 78 ARG A O 1
ATOM 628 N N . TRP A 1 79 ? -4.490 -6.606 1.712 1.00 97.44 79 TRP A N 1
ATOM 629 C CA . TRP A 1 79 ? -5.277 -5.548 2.356 1.00 97.44 79 TRP A CA 1
ATOM 630 C C . TRP A 1 79 ? -6.735 -5.974 2.586 1.00 97.44 79 TRP A C 1
ATOM 632 O O . TRP A 1 79 ? -7.250 -5.834 3.692 1.00 97.44 79 TRP A O 1
ATOM 642 N N . ARG A 1 80 ? -7.390 -6.594 1.594 1.00 96.50 80 ARG A N 1
ATOM 643 C CA . ARG A 1 80 ? -8.789 -7.060 1.711 1.00 96.50 80 ARG A CA 1
ATOM 644 C C . ARG A 1 80 ? -9.008 -8.156 2.759 1.00 96.50 80 ARG A C 1
ATOM 646 O O . ARG A 1 80 ? -10.145 -8.365 3.166 1.00 96.50 80 ARG A O 1
ATOM 653 N N . LYS A 1 81 ? -7.958 -8.878 3.159 1.00 95.12 81 LYS A N 1
ATOM 654 C CA . LYS A 1 81 ? -8.036 -9.958 4.159 1.00 95.12 81 LYS A CA 1
ATOM 655 C C . LYS A 1 81 ? -7.954 -9.459 5.601 1.00 95.12 81 LYS A C 1
ATOM 657 O O . LYS A 1 81 ? -8.190 -10.251 6.508 1.00 95.12 81 LYS A O 1
ATOM 662 N N . ILE A 1 82 ? -7.583 -8.198 5.816 1.00 94.06 82 ILE A N 1
ATOM 663 C CA . ILE A 1 82 ? -7.485 -7.625 7.158 1.00 94.06 82 ILE A CA 1
ATOM 664 C C . ILE A 1 82 ? -8.901 -7.318 7.645 1.00 94.06 82 ILE A C 1
ATOM 666 O O . ILE A 1 82 ? -9.610 -6.516 7.038 1.00 94.06 82 ILE A O 1
ATOM 670 N N . ASP A 1 83 ? -9.296 -7.959 8.742 1.00 92.50 83 ASP A N 1
ATOM 671 C CA . ASP A 1 83 ? -10.500 -7.597 9.479 1.00 92.50 83 ASP A CA 1
ATOM 672 C C . ASP A 1 83 ? -10.176 -6.427 10.414 1.00 92.50 83 ASP A C 1
ATOM 674 O O . ASP A 1 83 ? -9.233 -6.492 11.199 1.00 92.50 83 ASP A O 1
ATOM 678 N N . ILE A 1 84 ? -10.934 -5.340 10.296 1.00 93.44 84 ILE A N 1
ATOM 679 C CA . ILE A 1 84 ? -10.753 -4.126 11.103 1.00 93.44 84 ILE A CA 1
ATOM 680 C C . ILE A 1 84 ? -11.878 -3.925 12.121 1.00 93.44 84 ILE A C 1
ATOM 682 O O . ILE A 1 84 ? -11.933 -2.894 12.799 1.00 93.44 84 ILE A O 1
ATOM 686 N N . ASN A 1 85 ? -12.812 -4.877 12.218 1.00 91.38 85 ASN A N 1
ATOM 687 C CA . ASN A 1 85 ? -13.922 -4.788 13.154 1.00 91.38 85 ASN A CA 1
ATOM 688 C C . ASN A 1 85 ? -13.402 -4.767 14.596 1.00 91.38 85 ASN A C 1
ATOM 690 O O . ASN A 1 85 ? -12.606 -5.606 15.006 1.00 91.38 85 ASN A O 1
ATOM 694 N N . GLY A 1 86 ? -13.871 -3.796 15.381 1.00 88.62 86 GLY A N 1
ATOM 695 C CA . GLY A 1 86 ? -13.454 -3.626 16.776 1.00 88.62 86 GLY A CA 1
ATOM 696 C C . GLY A 1 86 ? -12.161 -2.828 16.972 1.00 88.62 86 GLY A C 1
ATOM 697 O O . GLY A 1 86 ? -11.844 -2.478 18.107 1.00 88.62 86 GLY A O 1
ATOM 698 N N . TRP A 1 87 ? -11.455 -2.456 15.899 1.00 92.62 87 TRP A N 1
ATOM 699 C CA . TRP A 1 87 ? -10.264 -1.617 16.019 1.00 92.62 87 TRP A CA 1
ATOM 700 C C . TRP A 1 87 ? -10.603 -0.192 16.479 1.00 92.62 87 TRP A C 1
ATOM 702 O O . TRP A 1 87 ? -11.673 0.328 16.142 1.00 92.62 87 TRP A O 1
ATOM 712 N N . PRO A 1 88 ? -9.677 0.508 17.161 1.00 92.62 88 PRO A N 1
ATOM 713 C CA . PRO A 1 88 ? -9.801 1.942 17.398 1.00 92.62 88 PRO A CA 1
ATOM 714 C C . PRO A 1 88 ? -9.965 2.716 16.083 1.00 92.62 88 PRO A C 1
ATOM 716 O O . PRO A 1 88 ? -9.289 2.418 15.096 1.00 92.62 88 PRO A O 1
ATOM 719 N N . ILE A 1 89 ? -10.807 3.757 16.086 1.00 94.06 89 ILE A N 1
ATOM 720 C CA . ILE A 1 89 ? -11.093 4.579 14.895 1.00 94.06 89 ILE A CA 1
ATOM 721 C C . ILE A 1 89 ? -9.822 5.036 14.156 1.00 94.06 89 ILE A C 1
ATOM 723 O O . ILE A 1 89 ? -9.786 4.874 12.937 1.00 94.06 89 ILE A O 1
ATOM 727 N N . PRO A 1 90 ? -8.752 5.522 14.824 1.00 94.81 90 PRO A N 1
ATOM 728 C CA . PRO A 1 90 ? -7.527 5.903 14.119 1.00 94.81 90 PRO A CA 1
ATOM 729 C C . PRO A 1 90 ? -6.925 4.776 13.263 1.00 94.81 90 PRO A C 1
ATOM 731 O O . PRO A 1 90 ? -6.540 5.015 12.124 1.00 94.81 90 PRO A O 1
ATOM 734 N N . LYS A 1 91 ? -6.931 3.525 13.742 1.00 93.25 91 LYS A N 1
ATOM 735 C CA . LYS A 1 91 ? -6.407 2.382 12.975 1.00 93.25 91 LYS A CA 1
ATOM 736 C C . LYS A 1 91 ? -7.322 1.975 11.814 1.00 93.25 91 LYS A C 1
ATOM 738 O O . LYS A 1 91 ? -6.833 1.538 10.775 1.00 93.25 91 LYS A O 1
ATOM 743 N N . GLN A 1 92 ? -8.638 2.156 11.943 1.00 96.00 92 GLN A N 1
ATOM 744 C CA . GLN A 1 92 ? -9.567 1.976 10.815 1.00 96.00 92 GLN A CA 1
ATOM 745 C C . GLN A 1 92 ? -9.344 3.036 9.721 1.00 96.00 92 GLN A C 1
ATOM 747 O O . GLN A 1 92 ? -9.457 2.750 8.524 1.00 96.00 92 GLN A O 1
ATOM 752 N N . VAL A 1 93 ? -8.996 4.261 10.127 1.00 97.25 93 VAL A N 1
ATOM 753 C CA . VAL A 1 93 ? -8.596 5.327 9.201 1.00 97.25 93 VAL A CA 1
ATOM 754 C C . VAL A 1 93 ? -7.301 4.946 8.488 1.00 97.25 93 VAL A C 1
ATOM 756 O O . VAL A 1 93 ? -7.276 5.002 7.262 1.00 97.25 93 VAL A O 1
ATOM 759 N N . ASP A 1 94 ? -6.277 4.473 9.203 1.00 96.88 94 ASP A N 1
ATOM 760 C CA . ASP A 1 94 ? -5.019 4.015 8.591 1.00 96.88 94 ASP A CA 1
ATOM 761 C C . ASP A 1 94 ? -5.257 2.913 7.545 1.00 96.88 94 ASP A C 1
ATOM 763 O O . ASP A 1 94 ? -4.760 2.995 6.419 1.00 96.88 94 ASP A O 1
ATOM 767 N N . TYR A 1 95 ? -6.093 1.921 7.868 1.00 97.56 95 TYR A N 1
ATOM 768 C CA . TYR A 1 95 ? -6.517 0.889 6.918 1.00 97.56 95 TYR A CA 1
ATOM 769 C C . TYR A 1 95 ? -7.142 1.487 5.649 1.00 97.56 95 TYR A C 1
ATOM 771 O O . TYR A 1 95 ? -6.807 1.090 4.527 1.00 97.56 95 TYR A O 1
ATOM 779 N N . SER A 1 96 ? -8.039 2.461 5.820 1.00 98.00 96 SER A N 1
ATOM 780 C CA . SER A 1 96 ? -8.735 3.126 4.715 1.00 98.00 96 SER A CA 1
ATOM 781 C C . SER A 1 96 ? -7.778 3.960 3.861 1.00 98.00 96 SER A C 1
ATOM 783 O O . SER A 1 96 ? -7.893 3.966 2.635 1.00 98.00 96 SER A O 1
ATOM 785 N N . LEU A 1 97 ? -6.804 4.629 4.485 1.00 97.94 97 LEU A N 1
ATOM 786 C CA . LEU A 1 97 ? -5.770 5.401 3.797 1.00 97.94 97 LEU A CA 1
ATOM 787 C C . LEU A 1 97 ? -4.884 4.504 2.933 1.00 97.94 97 LEU A C 1
ATOM 789 O O . LEU A 1 97 ? -4.603 4.861 1.789 1.00 97.94 97 LEU A O 1
ATOM 793 N N . ILE A 1 98 ? -4.514 3.318 3.422 1.00 98.00 98 ILE A N 1
ATOM 794 C CA . ILE A 1 98 ? -3.781 2.333 2.621 1.00 98.00 98 ILE A CA 1
ATOM 795 C C . ILE A 1 98 ? -4.611 1.849 1.428 1.00 98.00 98 ILE A C 1
ATOM 797 O O . ILE A 1 98 ? -4.107 1.855 0.305 1.00 98.00 98 ILE A O 1
ATOM 801 N N . GLY A 1 99 ? -5.893 1.526 1.622 1.00 97.94 99 GLY A N 1
ATOM 802 C CA . GLY A 1 99 ? -6.788 1.176 0.511 1.00 97.94 99 GLY A CA 1
ATOM 803 C C . GLY A 1 99 ? -6.896 2.293 -0.535 1.00 97.94 99 GLY A C 1
ATOM 804 O O . GLY A 1 99 ? -6.843 2.054 -1.740 1.00 97.94 99 GLY A O 1
ATOM 805 N N . SER A 1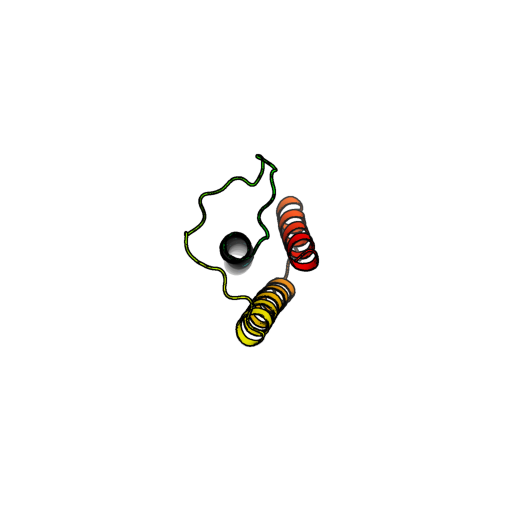 100 ? -6.966 3.542 -0.072 1.00 98.25 100 SER A N 1
ATOM 806 C CA . SER A 1 100 ? -6.958 4.740 -0.916 1.00 98.25 100 SER A CA 1
ATOM 807 C C . SER A 1 100 ? -5.635 4.931 -1.670 1.00 98.25 100 SER A C 1
ATOM 809 O O . SER A 1 100 ? -5.616 5.468 -2.778 1.00 98.25 100 SER A O 1
ATOM 811 N N . ALA A 1 101 ? -4.511 4.553 -1.064 1.00 95.56 101 ALA A N 1
ATOM 812 C CA . ALA A 1 101 ? -3.200 4.659 -1.684 1.00 95.56 101 ALA A CA 1
ATOM 813 C C . ALA A 1 101 ? -3.007 3.599 -2.774 1.00 95.56 101 ALA A C 1
ATOM 815 O O . ALA A 1 101 ? -2.438 3.936 -3.812 1.00 95.56 101 ALA A O 1
ATOM 816 N N . LEU A 1 102 ? -3.500 2.374 -2.546 1.00 96.56 102 LEU A N 1
ATOM 817 C CA . LEU A 1 102 ? -3.486 1.263 -3.505 1.00 96.56 102 LEU A CA 1
ATOM 818 C C . LEU A 1 102 ? -4.280 1.592 -4.775 1.00 96.56 102 LEU A C 1
ATOM 820 O O . LEU A 1 102 ? -3.780 1.376 -5.869 1.00 96.56 102 LEU A O 1
ATOM 824 N N . SER A 1 103 ? -5.457 2.214 -4.648 1.00 95.69 103 SER A N 1
ATOM 825 C CA . SER A 1 103 ? -6.325 2.540 -5.795 1.00 95.69 103 SER A CA 1
ATOM 826 C C . SER A 1 103 ? -5.831 3.677 -6.701 1.00 95.69 103 SER A C 1
ATOM 828 O O . SER A 1 103 ? -6.471 3.987 -7.706 1.00 95.69 103 SER A O 1
ATOM 830 N N . ARG A 1 104 ? -4.725 4.340 -6.340 1.00 91.06 104 ARG A N 1
ATOM 831 C CA . ARG A 1 104 ? -4.149 5.487 -7.067 1.00 91.06 104 ARG A CA 1
ATOM 832 C C . ARG A 1 104 ? -2.780 5.192 -7.681 1.00 91.06 104 ARG A C 1
ATOM 834 O O . ARG A 1 104 ? -2.041 6.134 -7.980 1.00 91.06 104 ARG A O 1
ATOM 841 N N . VAL A 1 105 ? -2.406 3.922 -7.789 1.00 86.31 105 VAL A N 1
ATOM 842 C CA . VAL A 1 105 ? -1.178 3.473 -8.462 1.00 86.31 105 VAL A CA 1
ATOM 843 C C . VAL A 1 105 ? -1.557 2.712 -9.719 1.00 86.31 105 VAL A C 1
ATOM 845 O O . VAL A 1 105 ? -0.870 2.934 -10.739 1.00 86.31 105 VAL A O 1
#

pLDDT: mean 84.96, std 13.01, range [54.0, 98.25]

Sequence (105 aa):
MKVLGAVLFVIVAAGETLHAQQTESLDKLAGDFWTWRARYAPFNGDDVPRMERPGGMRDWSRAKIDNHRSELAEFESRWRKIDINGWPIPKQVDYSLIGSALSRV